Protein AF-A0A1D9PSN5-F1 (afdb_monomer)

Structure (mmCIF, N/CA/C/O backbone):
data_AF-A0A1D9PSN5-F1
#
_entry.id   AF-A0A1D9PSN5-F1
#
loop_
_atom_site.group_PDB
_atom_site.id
_atom_site.type_symbol
_atom_site.label_atom_id
_atom_site.label_alt_id
_atom_site.label_comp_id
_atom_site.label_asym_id
_atom_site.label_entity_id
_atom_site.label_seq_id
_atom_site.pdbx_PDB_ins_code
_atom_site.Cartn_x
_atom_site.Cartn_y
_atom_site.Cartn_z
_atom_site.occupancy
_atom_site.B_iso_or_equiv
_atom_site.auth_seq_id
_atom_site.auth_comp_id
_atom_site.auth_asym_id
_atom_site.auth_atom_id
_atom_site.pdbx_PDB_model_num
ATOM 1 N N . MET A 1 1 ? 9.763 -3.876 -20.589 1.00 57.88 1 MET A N 1
ATOM 2 C CA . MET A 1 1 ? 10.631 -3.548 -19.439 1.00 57.88 1 MET A CA 1
ATOM 3 C C . MET A 1 1 ? 11.832 -2.718 -19.875 1.00 57.88 1 MET A C 1
ATOM 5 O O . MET A 1 1 ? 11.816 -1.528 -19.600 1.00 57.88 1 MET A O 1
ATOM 9 N N . ALA A 1 2 ? 12.770 -3.257 -20.666 1.00 60.50 2 ALA A N 1
ATOM 10 C CA . ALA A 1 2 ? 13.987 -2.537 -21.077 1.00 60.50 2 ALA A CA 1
ATOM 11 C C . ALA A 1 2 ? 13.769 -1.161 -21.744 1.00 60.50 2 ALA A C 1
ATOM 13 O O . ALA A 1 2 ? 14.488 -0.219 -21.437 1.00 60.50 2 ALA A O 1
ATOM 14 N N . LYS A 1 3 ? 12.734 -1.005 -22.588 1.00 69.19 3 LYS 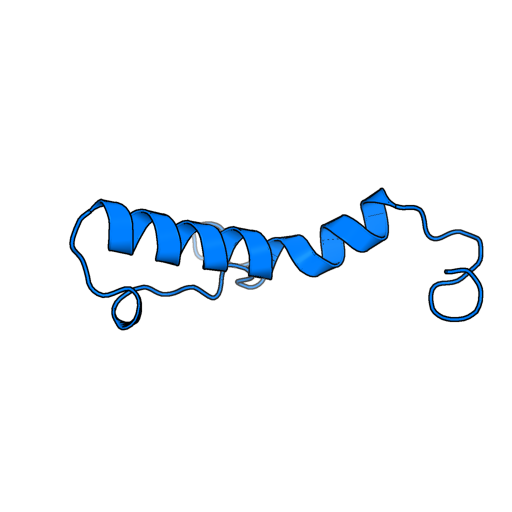A N 1
ATOM 15 C CA . LYS A 1 3 ? 12.426 0.267 -23.279 1.00 69.19 3 LYS A CA 1
ATOM 16 C C . LYS A 1 3 ? 12.027 1.434 -22.361 1.00 69.19 3 LYS A C 1
ATOM 18 O O . LYS A 1 3 ? 12.093 2.575 -22.796 1.00 69.19 3 LYS A O 1
ATOM 23 N N . HIS A 1 4 ? 11.575 1.160 -21.137 1.00 74.56 4 HIS A N 1
ATOM 24 C CA . HIS A 1 4 ? 11.036 2.188 -20.232 1.00 74.56 4 HIS A CA 1
ATOM 25 C C . HIS A 1 4 ? 11.717 2.212 -18.861 1.00 74.56 4 HIS A C 1
ATOM 27 O O . HIS A 1 4 ? 11.707 3.239 -18.199 1.00 74.56 4 HIS A O 1
ATOM 33 N N . PHE A 1 5 ? 12.311 1.094 -18.446 1.00 74.50 5 PHE A N 1
ATOM 34 C CA . PHE A 1 5 ? 12.941 0.925 -17.137 1.00 74.50 5 PHE A CA 1
ATOM 35 C C . PHE A 1 5 ? 14.437 0.572 -17.235 1.00 74.50 5 PHE A C 1
ATOM 37 O O . PHE A 1 5 ? 15.112 0.491 -16.215 1.00 74.50 5 PHE A O 1
ATOM 44 N N . GLY A 1 6 ? 14.973 0.369 -18.444 1.00 79.00 6 GLY A N 1
ATOM 45 C CA . GLY A 1 6 ? 16.341 -0.110 -18.650 1.00 79.00 6 GLY A CA 1
ATOM 46 C C . GLY A 1 6 ? 16.450 -1.636 -18.594 1.00 79.00 6 GLY A C 1
ATOM 47 O O . GLY A 1 6 ? 15.596 -2.324 -18.027 1.00 79.00 6 GLY A O 1
ATOM 48 N N . SER A 1 7 ? 17.475 -2.175 -19.253 1.00 82.25 7 SER A N 1
ATOM 49 C CA . SER A 1 7 ? 17.786 -3.614 -19.295 1.00 82.25 7 SER A CA 1
ATOM 50 C C . SER A 1 7 ? 18.074 -4.207 -17.917 1.00 82.25 7 SER A C 1
ATOM 52 O O . SER A 1 7 ? 17.821 -5.389 -17.709 1.00 82.25 7 SER A O 1
ATOM 54 N N . ASP A 1 8 ? 18.545 -3.377 -16.989 1.00 80.25 8 ASP A N 1
ATOM 55 C CA . ASP A 1 8 ? 18.964 -3.759 -15.638 1.00 80.25 8 ASP A CA 1
ATOM 56 C C . ASP A 1 8 ? 17.820 -3.758 -14.612 1.00 80.25 8 ASP A C 1
ATOM 58 O O . ASP A 1 8 ? 18.020 -4.098 -13.447 1.00 80.25 8 ASP A O 1
ATOM 62 N N . SER A 1 9 ? 16.603 -3.390 -15.023 1.00 81.69 9 SER A N 1
ATOM 63 C CA . SER A 1 9 ? 15.435 -3.441 -14.144 1.00 81.69 9 SER A CA 1
ATOM 64 C C . SE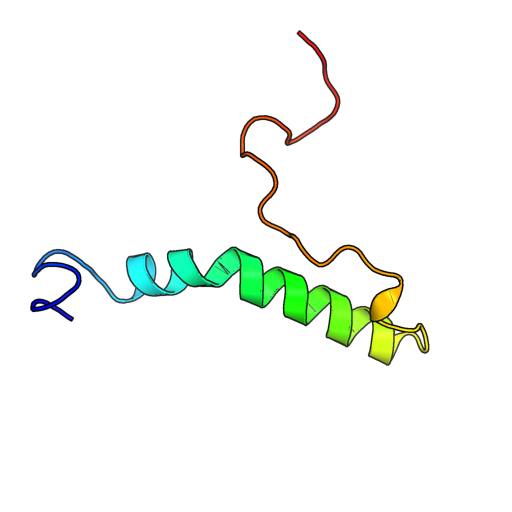R A 1 9 ? 14.834 -4.842 -14.084 1.00 81.69 9 SER A C 1
ATOM 66 O O . SER A 1 9 ? 14.325 -5.373 -15.076 1.00 81.69 9 SER A O 1
ATOM 68 N N . ASP A 1 10 ? 14.823 -5.412 -12.883 1.00 85.50 10 ASP A N 1
ATOM 69 C CA . ASP A 1 10 ? 14.243 -6.716 -12.588 1.00 85.50 10 ASP A CA 1
ATOM 70 C C . ASP A 1 10 ? 12.784 -6.628 -12.089 1.00 85.50 10 ASP A C 1
ATOM 72 O O . ASP A 1 10 ? 12.241 -5.571 -11.762 1.00 85.50 10 ASP A O 1
ATOM 76 N N . VAL A 1 11 ? 12.110 -7.776 -11.998 1.00 84.50 11 VAL A N 1
ATOM 77 C CA . VAL A 1 11 ? 10.718 -7.833 -11.516 1.00 84.50 11 VAL A CA 1
ATOM 78 C C . VAL A 1 11 ? 10.595 -7.310 -10.079 1.00 84.50 11 VAL A C 1
ATOM 80 O O . VAL A 1 11 ? 9.551 -6.754 -9.719 1.00 84.50 11 VAL A O 1
ATOM 83 N N . ASN A 1 12 ? 11.629 -7.464 -9.244 1.00 84.88 12 ASN A N 1
ATOM 84 C CA . ASN A 1 12 ? 11.564 -7.009 -7.860 1.00 84.88 12 ASN A CA 1
ATOM 85 C C . ASN A 1 12 ? 11.642 -5.487 -7.764 1.00 84.88 12 ASN A C 1
ATOM 87 O O . ASN A 1 12 ? 10.810 -4.909 -7.062 1.00 84.88 12 ASN A O 1
ATOM 91 N N . SER A 1 13 ? 12.551 -4.828 -8.489 1.00 81.25 13 SER A N 1
ATOM 92 C CA . SER A 1 13 ? 12.637 -3.359 -8.521 1.00 81.25 13 SER A CA 1
ATOM 93 C C . SER A 1 13 ? 11.313 -2.718 -8.946 1.00 81.25 13 SER A C 1
ATOM 95 O O . SER A 1 13 ? 10.858 -1.755 -8.325 1.00 81.25 13 SER A O 1
ATOM 97 N N . MET A 1 14 ? 10.616 -3.317 -9.912 1.00 84.94 14 MET A N 1
ATOM 98 C 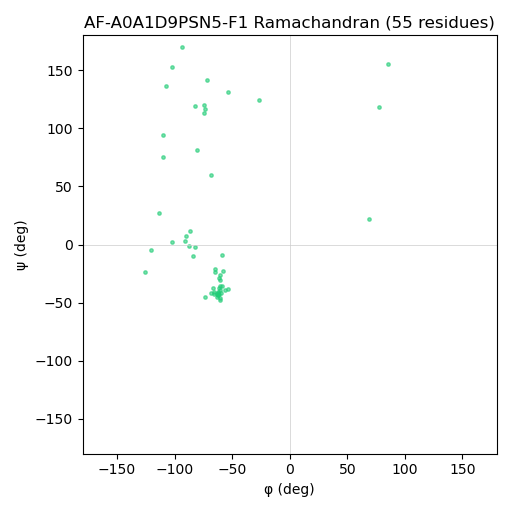CA . MET A 1 14 ? 9.290 -2.861 -10.322 1.00 84.94 14 MET A CA 1
ATOM 99 C C . MET A 1 14 ? 8.228 -3.086 -9.236 1.00 84.94 14 MET A C 1
ATOM 101 O O . MET A 1 14 ? 7.425 -2.195 -8.968 1.00 84.94 14 MET A O 1
ATOM 105 N N . LYS A 1 15 ? 8.227 -4.238 -8.551 1.00 86.25 15 LYS A N 1
ATOM 106 C CA . LYS A 1 15 ? 7.323 -4.482 -7.407 1.00 86.25 15 LYS A CA 1
ATOM 107 C C . LYS A 1 15 ? 7.548 -3.482 -6.269 1.00 86.25 15 LYS A C 1
ATOM 109 O O . LYS A 1 15 ? 6.578 -3.090 -5.619 1.00 86.25 15 LYS A O 1
ATOM 114 N N . TRP A 1 16 ? 8.794 -3.066 -6.042 1.00 85.12 16 TRP A N 1
ATOM 115 C CA . TRP A 1 16 ? 9.149 -2.081 -5.021 1.00 85.12 16 TRP A CA 1
ATOM 116 C C . TRP A 1 16 ? 8.490 -0.719 -5.254 1.00 85.12 16 TRP A C 1
ATOM 118 O O . TRP A 1 16 ? 8.019 -0.118 -4.287 1.00 85.12 16 TRP A O 1
ATOM 128 N N . GLN A 1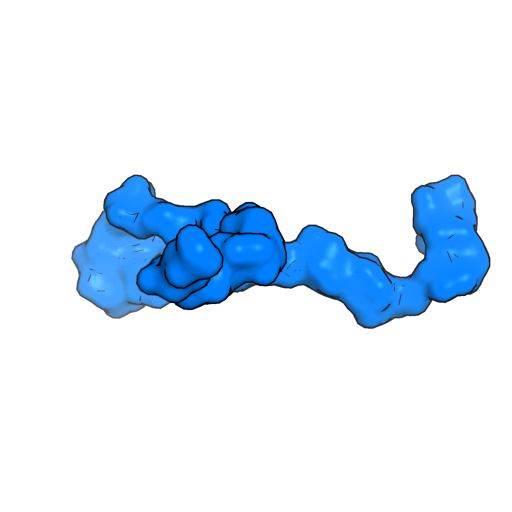 17 ? 8.355 -0.281 -6.512 1.00 85.19 17 GLN A N 1
ATOM 129 C CA . GLN A 1 17 ? 7.681 0.981 -6.855 1.00 85.19 17 GLN A CA 1
ATOM 130 C C . GLN A 1 17 ? 6.220 1.013 -6.380 1.00 85.19 17 GLN A C 1
ATOM 132 O O . GLN A 1 17 ? 5.728 2.033 -5.905 1.00 85.19 17 GLN A O 1
ATOM 137 N N . PHE A 1 18 ? 5.530 -0.129 -6.426 1.00 86.94 18 PHE A N 1
ATOM 138 C CA . PHE A 1 18 ? 4.116 -0.232 -6.049 1.00 86.94 18 PHE A CA 1
ATOM 139 C C . PHE A 1 18 ? 3.886 -0.576 -4.570 1.00 86.94 18 PHE A C 1
ATOM 141 O O . PHE A 1 18 ? 2.742 -0.759 -4.146 1.00 86.94 18 PHE A O 1
ATOM 148 N N . ARG A 1 19 ? 4.945 -0.686 -3.759 1.00 86.94 19 ARG A N 1
ATOM 149 C CA . ARG A 1 19 ? 4.842 -1.174 -2.376 1.00 86.94 19 ARG A CA 1
ATOM 150 C C . ARG A 1 19 ? 3.964 -0.286 -1.492 1.00 86.94 19 ARG A C 1
ATOM 152 O O . ARG A 1 19 ? 3.141 -0.816 -0.751 1.00 86.94 19 ARG A O 1
ATOM 159 N N . GLY A 1 20 ? 4.103 1.037 -1.596 1.00 86.06 20 GLY A N 1
ATOM 160 C CA . GLY A 1 20 ? 3.305 1.987 -0.809 1.00 86.06 20 GLY A CA 1
ATOM 161 C C . GLY A 1 20 ? 1.808 1.888 -1.119 1.00 86.06 20 GLY A C 1
ATOM 162 O O . GLY A 1 20 ? 0.991 1.844 -0.205 1.00 86.06 20 GLY A O 1
ATOM 163 N N . ILE A 1 21 ? 1.461 1.738 -2.402 1.00 88.00 21 ILE A N 1
ATOM 164 C CA . ILE A 1 21 ? 0.074 1.566 -2.858 1.00 88.00 21 ILE A CA 1
ATOM 165 C C . ILE A 1 21 ? -0.516 0.266 -2.302 1.00 88.00 21 ILE A C 1
ATOM 167 O O . ILE A 1 21 ? -1.624 0.266 -1.774 1.00 88.00 21 ILE A O 1
ATOM 171 N N . ARG A 1 22 ? 0.234 -0.844 -2.364 1.00 89.31 22 ARG A N 1
ATOM 172 C CA . ARG A 1 22 ? -0.216 -2.138 -1.819 1.00 89.31 22 ARG A CA 1
ATOM 173 C C . ARG A 1 22 ? -0.440 -2.089 -0.311 1.00 89.31 22 ARG A C 1
ATOM 175 O O . ARG A 1 22 ? -1.410 -2.661 0.176 1.00 89.31 22 ARG A O 1
ATOM 182 N N . ALA A 1 23 ? 0.439 -1.410 0.421 1.00 88.44 23 ALA A N 1
ATOM 183 C CA . ALA A 1 23 ? 0.274 -1.233 1.856 1.00 88.44 23 ALA A CA 1
ATOM 184 C C . ALA A 1 23 ? -0.960 -0.371 2.181 1.00 88.44 23 ALA A C 1
ATOM 186 O O . ALA A 1 23 ? -1.728 -0.729 3.069 1.00 88.44 23 ALA A O 1
ATOM 187 N N . GLY A 1 24 ? -1.201 0.703 1.421 1.00 89.75 24 GLY A N 1
ATOM 188 C CA . GLY A 1 24 ? -2.400 1.535 1.572 1.00 89.75 24 GLY A CA 1
ATOM 189 C C . GLY A 1 24 ? -3.686 0.760 1.293 1.00 89.75 24 GLY A C 1
ATOM 190 O O . GLY A 1 24 ? -4.626 0.813 2.082 1.00 89.75 24 GLY A O 1
ATOM 191 N N . ALA A 1 25 ? -3.696 -0.045 0.228 1.00 91.31 25 ALA A N 1
ATOM 192 C CA . ALA A 1 25 ? -4.820 -0.920 -0.100 1.00 91.31 25 ALA A CA 1
ATOM 193 C C . ALA A 1 25 ? -5.107 -1.937 1.018 1.00 91.31 25 ALA A C 1
ATOM 195 O O . ALA A 1 25 ? -6.266 -2.183 1.343 1.00 91.31 25 ALA A O 1
ATOM 196 N N . LYS A 1 26 ? -4.064 -2.488 1.654 1.00 91.69 26 LYS A N 1
ATOM 197 C CA . LYS A 1 26 ? -4.234 -3.386 2.801 1.00 91.69 26 LYS A CA 1
ATOM 198 C C . LYS A 1 26 ? -4.920 -2.691 3.982 1.00 91.69 26 LYS A C 1
ATOM 200 O O . LYS A 1 26 ? -5.825 -3.272 4.563 1.00 91.69 26 LYS A O 1
ATOM 205 N N . ILE A 1 27 ? -4.547 -1.449 4.295 1.00 91.12 27 ILE A N 1
ATOM 206 C CA . ILE A 1 27 ? -5.192 -0.672 5.369 1.00 91.12 27 ILE A CA 1
ATOM 207 C C . ILE A 1 27 ? -6.690 -0.497 5.092 1.00 91.12 27 ILE A C 1
ATOM 209 O O . ILE A 1 27 ? -7.504 -0.660 5.996 1.00 91.12 27 ILE A O 1
ATOM 213 N N . GLN A 1 28 ? -7.067 -0.220 3.842 1.00 91.56 28 GLN A N 1
ATOM 214 C CA . GLN A 1 28 ? -8.475 -0.078 3.455 1.00 91.56 28 GLN A CA 1
ATOM 215 C C . GLN A 1 28 ? -9.248 -1.396 3.578 1.00 91.56 28 GLN A C 1
ATOM 217 O O . GLN A 1 28 ? -10.370 -1.406 4.081 1.00 91.56 28 GLN A O 1
ATOM 222 N N . GLN A 1 29 ? -8.647 -2.510 3.149 1.00 94.56 29 GLN A N 1
ATOM 223 C CA . GLN A 1 29 ? -9.248 -3.840 3.292 1.00 94.56 29 GLN A CA 1
ATOM 224 C C . GLN A 1 29 ? -9.424 -4.224 4.763 1.00 94.56 29 GLN A C 1
ATOM 226 O O . GLN A 1 29 ? -10.481 -4.724 5.145 1.00 94.56 29 GLN A O 1
ATOM 231 N N .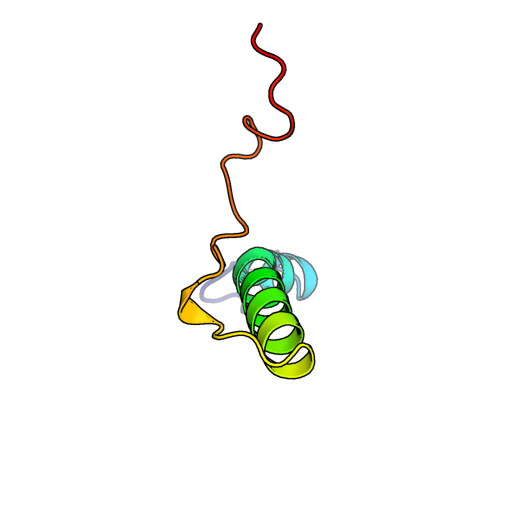 ASP A 1 30 ? -8.421 -3.943 5.594 1.00 92.75 30 ASP A N 1
ATOM 232 C CA . ASP A 1 30 ? -8.476 -4.211 7.028 1.00 92.75 30 ASP A CA 1
ATOM 233 C C . ASP A 1 30 ? -9.530 -3.309 7.710 1.00 92.75 30 ASP A C 1
ATOM 235 O O . ASP A 1 30 ? -10.253 -3.772 8.591 1.00 92.75 30 ASP A O 1
ATOM 239 N N . ALA A 1 31 ? -9.686 -2.046 7.292 1.00 91.88 31 ALA A N 1
ATOM 240 C CA . ALA A 1 31 ? -10.750 -1.164 7.784 1.00 91.88 31 ALA A CA 1
ATOM 241 C C . ALA A 1 31 ? -12.146 -1.726 7.471 1.00 91.88 31 ALA A C 1
ATOM 243 O O . ALA A 1 31 ? -12.971 -1.845 8.380 1.00 91.88 31 ALA A O 1
ATOM 244 N N . LEU A 1 32 ? -12.364 -2.162 6.225 1.00 93.62 32 LEU A N 1
ATOM 245 C CA . LEU A 1 32 ? -13.614 -2.789 5.794 1.00 93.62 32 LEU A CA 1
ATOM 246 C C . LEU A 1 32 ? -13.914 -4.068 6.587 1.00 93.62 32 LEU A C 1
ATOM 248 O O . LEU A 1 32 ? -15.030 -4.244 7.071 1.00 93.62 32 LEU A O 1
ATOM 252 N N . ALA A 1 33 ? -12.915 -4.938 6.768 1.00 95.12 33 ALA A N 1
ATOM 253 C CA . ALA A 1 33 ? -13.060 -6.176 7.535 1.00 95.12 33 ALA A CA 1
ATOM 254 C C . ALA A 1 33 ? -13.434 -5.924 9.007 1.00 95.12 33 ALA A C 1
ATOM 256 O O . ALA A 1 33 ? -14.109 -6.744 9.624 1.00 95.12 33 ALA A O 1
ATOM 257 N N . ASN A 1 34 ? -13.032 -4.776 9.557 1.00 93.25 34 ASN A N 1
ATOM 258 C CA . ASN A 1 34 ? -13.364 -4.350 10.916 1.00 93.25 34 ASN A CA 1
ATOM 259 C C . ASN A 1 34 ? -14.663 -3.522 11.004 1.00 93.25 34 ASN A C 1
ATOM 261 O O . ASN A 1 34 ? -14.947 -2.964 12.065 1.00 93.25 34 ASN A O 1
ATOM 265 N N . GLY A 1 35 ? -15.431 -3.401 9.914 1.00 93.06 35 GLY A N 1
ATOM 266 C CA . GLY A 1 35 ? -16.675 -2.624 9.879 1.00 93.06 35 GLY A CA 1
ATOM 267 C C . GLY A 1 35 ? -16.470 -1.111 10.002 1.00 93.06 35 GLY A C 1
ATOM 268 O O . GLY A 1 35 ? -17.383 -0.399 10.415 1.00 93.06 35 GLY A O 1
ATOM 269 N N . LYS A 1 36 ? -15.269 -0.616 9.686 1.00 92.69 36 LYS A N 1
ATOM 270 C CA . LYS A 1 36 ? -14.922 0.808 9.724 1.00 92.69 36 LYS A CA 1
ATOM 271 C C . LYS A 1 36 ? -14.915 1.380 8.311 1.00 92.69 36 LYS A C 1
ATOM 273 O O . LYS A 1 36 ? -14.639 0.662 7.352 1.00 92.69 36 LYS A O 1
ATOM 278 N N . ASP A 1 37 ? -15.180 2.676 8.185 1.00 89.38 37 ASP A N 1
ATOM 279 C CA . ASP A 1 37 ? -15.125 3.351 6.890 1.00 89.38 37 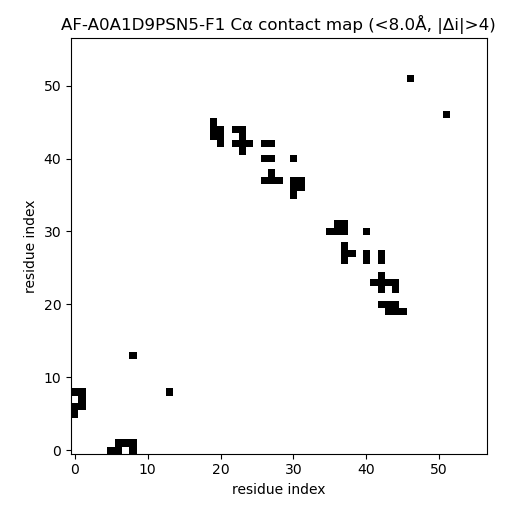ASP A CA 1
ATOM 280 C C . ASP A 1 37 ? -13.656 3.561 6.465 1.00 89.38 37 ASP A C 1
ATOM 282 O O . ASP A 1 37 ? -12.904 4.239 7.173 1.00 89.38 37 ASP A O 1
ATOM 286 N N . PRO A 1 38 ? -13.211 3.006 5.321 1.00 87.62 38 PRO A N 1
ATOM 287 C CA . PRO A 1 38 ? -11.841 3.165 4.839 1.00 87.62 38 PRO A CA 1
ATOM 288 C C . PRO A 1 38 ? -11.409 4.620 4.614 1.00 87.62 38 PRO A C 1
ATOM 290 O O . PRO A 1 38 ? -10.205 4.889 4.633 1.00 87.62 38 PRO A O 1
ATOM 293 N N . LYS A 1 39 ? -12.347 5.559 4.413 1.00 88.50 39 LYS A N 1
ATOM 294 C CA . LYS A 1 39 ? -12.031 6.987 4.220 1.00 88.50 39 LYS A CA 1
ATOM 295 C C . LYS A 1 39 ? -11.404 7.628 5.462 1.00 88.50 39 LYS A C 1
ATOM 297 O O . LYS A 1 39 ? -10.706 8.631 5.340 1.00 88.50 39 LYS A O 1
ATOM 302 N N . ASP A 1 40 ? -11.653 7.053 6.639 1.00 91.12 40 ASP A N 1
ATOM 303 C CA . ASP A 1 40 ? -11.172 7.575 7.921 1.00 91.12 40 ASP A CA 1
ATOM 304 C C . ASP A 1 40 ? -9.718 7.160 8.212 1.00 91.12 40 ASP A C 1
ATOM 306 O O . ASP A 1 40 ? -9.140 7.553 9.227 1.00 91.12 40 ASP A O 1
ATOM 310 N N . PHE A 1 41 ? -9.101 6.374 7.323 1.00 86.00 41 PHE A N 1
ATOM 311 C CA . PHE A 1 41 ? -7.750 5.853 7.491 1.00 86.00 41 PHE A CA 1
ATOM 312 C C . PHE A 1 41 ? -6.761 6.545 6.561 1.00 86.00 41 PHE A C 1
ATOM 314 O O . PHE A 1 41 ? -6.995 6.715 5.366 1.00 86.00 41 PHE A O 1
ATOM 321 N N . ASN A 1 42 ? -5.592 6.888 7.105 1.00 84.81 42 ASN A N 1
ATOM 322 C CA . ASN A 1 42 ? -4.485 7.361 6.289 1.00 84.81 42 ASN A CA 1
ATOM 323 C C . ASN A 1 42 ? -3.848 6.186 5.531 1.00 84.81 42 ASN A C 1
ATOM 325 O O . ASN A 1 42 ? -3.230 5.304 6.126 1.00 84.81 42 ASN A O 1
ATOM 329 N N . VAL A 1 43 ? -3.981 6.206 4.208 1.00 83.38 43 VAL A N 1
ATOM 330 C CA . VAL A 1 43 ? -3.504 5.152 3.297 1.00 83.38 43 VAL A CA 1
ATOM 331 C C . VAL A 1 43 ? -2.200 5.518 2.588 1.00 83.38 43 VAL A C 1
ATOM 333 O O . VAL A 1 43 ? -1.691 4.744 1.775 1.00 83.38 43 VAL A O 1
ATOM 336 N N . LEU A 1 44 ? -1.630 6.688 2.886 1.00 79.94 44 LEU A N 1
ATOM 337 C CA . LEU A 1 44 ? -0.353 7.133 2.333 1.00 79.94 44 LEU A CA 1
ATOM 338 C C . LEU A 1 44 ? 0.802 6.480 3.103 1.00 79.94 44 LEU A C 1
ATOM 340 O O . LEU A 1 44 ? 1.402 7.071 3.997 1.00 79.94 44 LEU A O 1
ATOM 344 N N . VAL A 1 45 ? 1.124 5.233 2.745 1.00 71.12 45 VAL A N 1
ATOM 345 C CA . VAL A 1 45 ? 2.136 4.414 3.449 1.00 71.12 45 VAL A CA 1
ATOM 346 C C . VAL A 1 45 ? 3.568 4.637 2.944 1.00 71.12 45 VAL A C 1
ATOM 348 O O . VAL A 1 45 ? 4.484 3.913 3.322 1.00 71.12 45 VAL A O 1
ATOM 351 N N . ASN A 1 46 ? 3.795 5.667 2.128 1.00 66.94 46 ASN A N 1
ATOM 352 C CA . ASN A 1 46 ? 5.137 6.198 1.879 1.00 66.94 46 ASN A CA 1
ATOM 353 C C . ASN A 1 46 ? 5.272 7.583 2.530 1.00 66.94 46 ASN A C 1
ATOM 355 O O . ASN A 1 46 ? 5.234 8.599 1.835 1.00 66.94 46 ASN A O 1
ATOM 359 N N . PRO A 1 47 ? 5.427 7.648 3.861 1.00 53.44 47 PRO A N 1
ATOM 360 C CA . PRO A 1 47 ? 6.033 8.805 4.484 1.00 53.44 47 PRO A CA 1
ATOM 361 C C . PRO A 1 47 ? 7.529 8.774 4.151 1.00 53.44 47 PRO A C 1
ATOM 363 O O . PRO A 1 47 ? 8.136 7.703 4.101 1.00 53.44 47 PRO A O 1
ATOM 366 N N . ASP A 1 48 ? 8.108 9.942 3.891 1.00 52.28 48 ASP A N 1
ATOM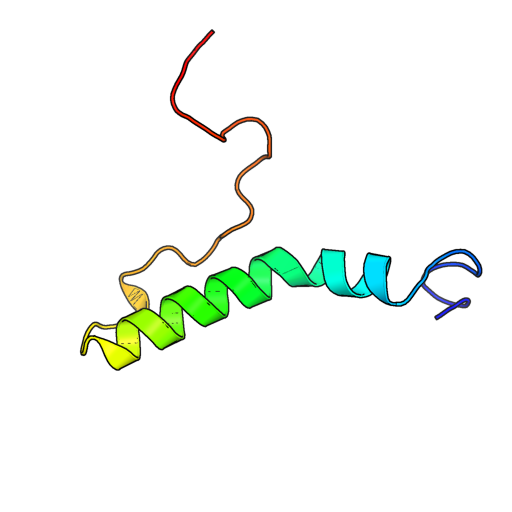 367 C CA . ASP A 1 48 ? 9.551 10.190 3.859 1.00 52.28 48 ASP A CA 1
ATOM 368 C C . ASP A 1 48 ? 10.308 9.198 4.771 1.00 52.28 48 ASP A C 1
ATOM 370 O O . ASP A 1 48 ? 9.998 9.086 5.961 1.00 52.28 48 ASP A O 1
ATOM 374 N N . SER A 1 49 ? 11.281 8.453 4.233 1.00 50.75 49 SER A N 1
ATOM 375 C CA . SER A 1 49 ? 12.044 7.445 4.992 1.00 50.75 49 SER A CA 1
ATOM 376 C C . SER A 1 49 ? 12.790 8.036 6.198 1.00 50.75 49 SER A C 1
ATOM 378 O O . SER A 1 49 ? 13.279 7.286 7.040 1.00 50.75 49 SER A O 1
ATOM 380 N N . ARG A 1 50 ? 12.829 9.370 6.309 1.00 54.78 50 ARG A N 1
ATOM 381 C CA . ARG A 1 50 ? 13.366 10.155 7.430 1.00 54.78 50 ARG A CA 1
ATOM 382 C C . ARG A 1 50 ? 12.394 10.363 8.598 1.00 54.78 50 ARG A C 1
ATOM 384 O O . ARG A 1 50 ? 12.799 10.889 9.626 1.00 54.78 50 ARG A O 1
ATOM 391 N N . LYS A 1 51 ? 11.113 10.014 8.446 1.00 50.12 51 LYS A N 1
ATOM 392 C CA . LYS A 1 51 ? 10.058 10.164 9.470 1.00 50.12 51 LYS A CA 1
ATOM 393 C C . LYS A 1 51 ? 9.546 8.805 9.950 1.00 50.12 51 LYS A C 1
ATOM 395 O O . LYS A 1 51 ? 8.399 8.677 10.376 1.00 50.12 51 LYS A O 1
ATOM 400 N N . ARG A 1 52 ? 10.386 7.773 9.867 1.00 50.19 52 ARG A N 1
ATOM 401 C CA . ARG A 1 52 ? 10.182 6.580 10.677 1.00 50.19 52 ARG A CA 1
ATOM 402 C C . ARG A 1 52 ? 10.588 6.991 12.088 1.00 50.19 52 ARG A C 1
ATOM 404 O O . ARG A 1 52 ? 11.727 7.375 12.300 1.00 50.19 52 ARG A O 1
ATOM 411 N N . ASP A 1 53 ? 9.621 6.967 12.995 1.00 49.09 53 ASP A N 1
ATOM 412 C CA . ASP A 1 53 ? 9.794 7.188 14.430 1.00 49.09 53 ASP A CA 1
ATOM 413 C C . ASP A 1 53 ? 9.953 8.673 14.812 1.00 49.09 53 ASP A C 1
ATOM 415 O O . ASP A 1 53 ? 10.882 9.366 14.412 1.00 49.09 53 ASP A O 1
ATOM 419 N N . GLY A 1 54 ? 9.023 9.183 15.623 1.00 47.44 54 GLY A N 1
ATOM 420 C CA . GLY A 1 54 ? 9.075 10.521 16.215 1.00 47.44 54 GLY A CA 1
ATOM 421 C C . GLY A 1 54 ? 10.191 10.674 17.251 1.00 47.44 54 GLY A C 1
ATOM 422 O O . GLY A 1 54 ? 9.913 10.975 18.408 1.00 47.44 54 GLY A O 1
ATOM 423 N N . LYS A 1 55 ? 11.447 10.476 16.852 1.00 44.25 55 LYS A N 1
ATOM 424 C CA . LYS A 1 55 ? 12.621 10.901 17.607 1.00 44.25 55 LYS A CA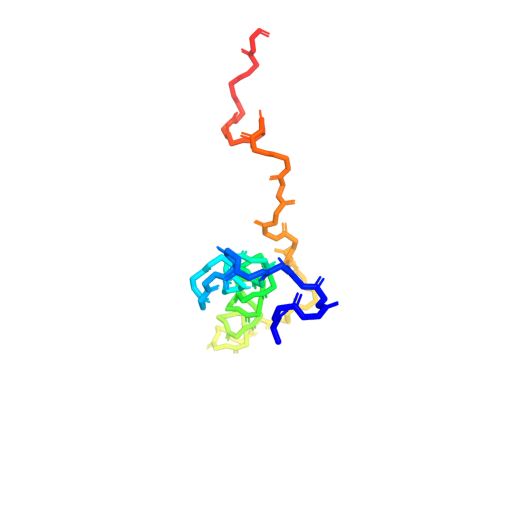 1
ATOM 425 C C . LYS A 1 55 ? 13.270 12.044 16.838 1.00 44.25 55 LYS A C 1
ATOM 427 O O . LYS A 1 55 ? 14.019 11.832 15.889 1.00 44.25 55 LYS A O 1
ATOM 432 N N . SER A 1 56 ? 12.900 13.262 17.225 1.00 36.84 56 SER A N 1
ATOM 433 C CA . SER A 1 56 ? 13.617 14.472 16.841 1.00 36.84 56 SER A CA 1
ATOM 434 C C . SER A 1 56 ? 15.090 14.313 17.220 1.00 36.84 56 SER A C 1
ATOM 436 O O . SER A 1 56 ? 15.388 13.893 18.341 1.00 36.84 56 SER A O 1
ATOM 438 N N . ALA A 1 57 ? 15.978 14.609 16.270 1.00 39.78 57 ALA A N 1
ATOM 439 C CA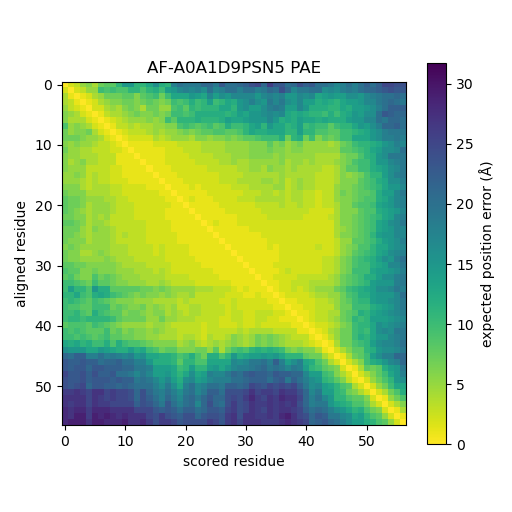 . ALA A 1 57 ? 17.329 15.051 16.589 1.00 39.78 57 ALA A CA 1
ATOM 440 C C . ALA A 1 57 ? 17.269 16.426 17.268 1.00 39.78 57 ALA A C 1
ATOM 442 O O . ALA A 1 57 ? 16.304 17.173 16.972 1.00 39.78 57 ALA A O 1
#

Sequence (57 aa):
MAKHFGSDSDVNSMKWQFRGIRAGAKIQQDALANGKDPKDFNVLVNPDSRKRDGKSA

Organism: Sclerotinia sclerotiorum (strain ATCC 18683 / 1980 / Ss-1) (NCBI:txid665079)

Radius of gyration: 15.88 Å; Cα contacts (8 Å, |Δi|>4): 35; chains: 1; bounding box: 36×23×41 Å

Foldseek 3Di:
DCVPPNPPDDPVNVVVVCVLVVQLVVQLVVCVVVVHHSVVDDSRSDDPPVPPDPDDD

Secondary structure (DSSP, 8-state):
-HHHH-TT--HHHHHHHTHHHHHHHHHHHHHHHTT--GGGS-------GGGSSS---

Solvent-accessible surface area (backbone atoms only — not comparable to full-atom values): 3629 Å² total; per-residue (Å²): 103,48,93,84,61,37,82,85,56,50,76,63,65,57,52,57,74,48,43,35,59,54,52,16,52,48,52,36,52,53,27,48,76,71,76,41,69,44,87,82,51,91,42,76,62,69,64,62,87,83,67,69,64,99,68,80,130

pLDDT: mean 77.6, std 16.5, range [36.84, 95.12]

Mean predicted aligned error: 9.16 Å